Protein AF-A0A841LEX5-F1 (afdb_monomer_lite)

Sequence (102 aa):
MFITIDRLTIVALAATAMLPFAAFSPAQAATAQAATAQSCAVQSEQIRSLAETAEPRAAAKALRNVRLAERLCAEGGRLEAGKKFTLAMSQLDTSVELADRR

Radius of gyration: 20.8 Å; chains: 1; bounding box: 66×23×47 Å

Foldseek 3Di:
DDDDDDCVVVVPVPPPPDDDDDDVDVVVVVVVLVVLLVVLVVLLVVLQVLLVPFDVVLSVQLNVLSVVLNVCSVVVVSVSSVVSSVVSVVSSVVRVVVVVVD

pLDDT: mean 71.42, std 16.58, range [37.03, 92.88]

Secondary structure (DSSP, 8-state):
------GGGGTTTS------S----HHHHHHHHHHHHHHHHHHHHHHHHHHHHS-HHHHHHHHHHHHHHHHHHHTT-HHHHHHHHHHHHHHHHHHHHHHHT-

Structure (mmCIF, N/CA/C/O backbone):
data_AF-A0A841LEX5-F1
#
_entry.id   AF-A0A841LEX5-F1
#
loop_
_atom_site.group_PDB
_atom_site.id
_atom_site.type_symbol
_atom_site.label_atom_id
_atom_site.label_alt_id
_atom_site.label_comp_id
_atom_site.label_asym_id
_atom_site.label_entity_id
_atom_site.label_seq_id
_atom_site.pdbx_PDB_ins_code
_atom_site.Cartn_x
_atom_site.Cartn_y
_atom_site.Cartn_z
_atom_site.occupancy
_atom_site.B_iso_or_equiv
_atom_site.auth_seq_id
_atom_site.auth_comp_id
_atom_site.auth_asym_id
_atom_site.auth_atom_id
_atom_site.pdbx_PDB_model_num
ATOM 1 N N . MET A 1 1 ? 49.766 -2.476 10.538 1.00 37.03 1 MET A N 1
ATOM 2 C CA . MET A 1 1 ? 49.944 -1.728 9.277 1.00 37.03 1 MET A CA 1
ATOM 3 C C . MET A 1 1 ? 48.769 -2.101 8.379 1.00 37.03 1 MET A C 1
ATOM 5 O O . MET A 1 1 ? 48.762 -3.196 7.841 1.00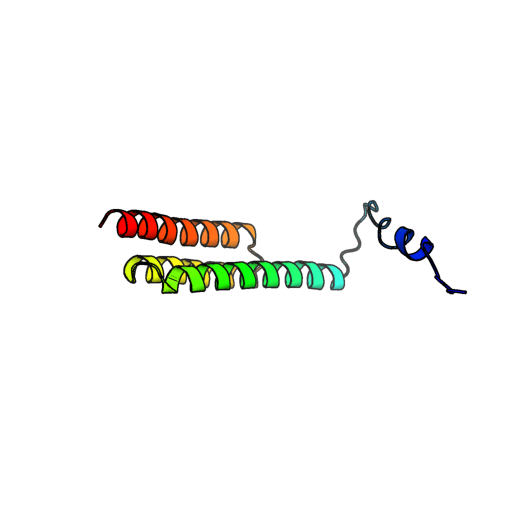 37.03 1 MET A O 1
ATOM 9 N N . PHE A 1 2 ? 47.708 -1.286 8.373 1.00 42.84 2 PHE A N 1
ATOM 10 C CA . PHE A 1 2 ? 46.460 -1.556 7.643 1.00 42.84 2 PHE A CA 1
ATOM 11 C C . PHE A 1 2 ? 46.551 -0.976 6.226 1.00 42.84 2 PHE A C 1
ATOM 13 O O . PHE A 1 2 ? 46.891 0.193 6.060 1.00 42.84 2 PHE A O 1
ATOM 20 N N . ILE A 1 3 ? 46.250 -1.795 5.220 1.00 54.12 3 ILE A N 1
ATOM 21 C CA . ILE A 1 3 ? 46.061 -1.373 3.829 1.00 54.12 3 ILE A CA 1
ATOM 22 C C . ILE A 1 3 ? 44.580 -0.989 3.690 1.00 54.12 3 ILE A C 1
ATOM 24 O O . ILE A 1 3 ? 43.720 -1.864 3.729 1.00 54.12 3 ILE A O 1
ATOM 28 N N . THR A 1 4 ? 44.273 0.304 3.562 1.00 52.28 4 THR A N 1
ATOM 29 C CA . THR A 1 4 ? 42.909 0.822 3.322 1.00 52.28 4 THR A CA 1
ATOM 30 C C . THR A 1 4 ? 42.872 1.540 1.978 1.00 52.28 4 THR A C 1
ATOM 32 O O . THR A 1 4 ? 43.157 2.730 1.881 1.00 52.28 4 THR A O 1
ATOM 35 N N . ILE A 1 5 ? 42.549 0.772 0.942 1.00 57.78 5 ILE A N 1
ATOM 36 C CA . ILE A 1 5 ? 42.105 1.228 -0.380 1.00 57.78 5 ILE A CA 1
ATOM 37 C C . ILE A 1 5 ? 40.586 1.459 -0.256 1.00 57.78 5 ILE A C 1
ATOM 39 O O . ILE A 1 5 ? 39.902 0.606 0.296 1.00 57.78 5 ILE A O 1
ATOM 43 N N . ASP A 1 6 ? 39.944 2.523 -0.727 1.00 49.56 6 ASP A N 1
ATOM 44 C CA . ASP A 1 6 ? 40.383 3.797 -1.285 1.00 49.56 6 ASP A CA 1
ATOM 45 C C . ASP A 1 6 ? 39.126 4.704 -1.358 1.00 49.56 6 ASP A C 1
ATOM 47 O O . ASP A 1 6 ? 38.012 4.236 -1.621 1.00 49.56 6 ASP A O 1
ATOM 51 N N . ARG A 1 7 ? 39.262 6.001 -1.059 1.00 52.97 7 ARG A N 1
ATOM 52 C CA . ARG A 1 7 ? 38.136 6.953 -1.085 1.00 52.97 7 ARG A CA 1
ATOM 53 C C . ARG A 1 7 ? 37.860 7.542 -2.477 1.00 52.97 7 ARG A C 1
ATOM 55 O O . ARG A 1 7 ? 36.861 8.240 -2.611 1.00 52.97 7 ARG A O 1
ATOM 62 N N . LEU A 1 8 ? 38.625 7.231 -3.530 1.00 52.19 8 LEU A N 1
ATOM 63 C CA . LEU A 1 8 ? 38.230 7.568 -4.907 1.00 52.19 8 LEU A CA 1
ATOM 64 C C . LEU A 1 8 ? 37.004 6.766 -5.368 1.00 52.19 8 LEU A C 1
ATOM 66 O O . LEU A 1 8 ? 36.226 7.261 -6.183 1.00 52.19 8 LEU A O 1
ATOM 70 N N . THR A 1 9 ? 36.728 5.603 -4.769 1.00 54.09 9 THR A N 1
ATOM 71 C CA . THR A 1 9 ? 35.451 4.889 -4.967 1.00 54.09 9 THR A CA 1
ATOM 72 C C . THR A 1 9 ? 34.231 5.654 -4.436 1.00 54.09 9 THR A C 1
ATOM 74 O O . THR A 1 9 ? 33.107 5.369 -4.842 1.00 54.09 9 THR A O 1
ATOM 77 N N . ILE A 1 10 ? 34.436 6.667 -3.584 1.00 52.06 10 ILE A N 1
ATOM 78 C CA . ILE A 1 10 ? 33.376 7.557 -3.079 1.00 52.06 10 ILE A CA 1
ATOM 79 C C . ILE A 1 10 ? 32.977 8.619 -4.128 1.00 52.06 10 ILE A C 1
ATOM 81 O O . ILE A 1 10 ? 31.910 9.212 -4.014 1.00 52.06 10 ILE A O 1
ATOM 85 N N . VAL A 1 11 ? 33.758 8.842 -5.191 1.00 50.22 11 VAL A N 1
ATOM 86 C CA . VAL A 1 11 ? 33.524 9.962 -6.130 1.00 50.22 11 VAL A CA 1
ATOM 87 C C . VAL A 1 11 ? 32.845 9.532 -7.439 1.00 50.22 11 VAL A C 1
ATOM 89 O O . VAL A 1 11 ? 32.089 10.308 -8.018 1.00 50.22 11 VAL A O 1
ATOM 92 N N . ALA A 1 12 ? 33.022 8.287 -7.892 1.00 50.25 12 ALA A N 1
ATOM 93 C CA . ALA A 1 12 ? 32.492 7.846 -9.189 1.00 50.25 12 ALA A CA 1
ATOM 94 C C . ALA A 1 12 ? 30.967 7.603 -9.213 1.00 50.25 12 ALA A C 1
ATOM 96 O O . ALA A 1 12 ? 30.341 7.787 -10.254 1.00 50.25 12 ALA A O 1
ATOM 97 N N . LEU A 1 13 ? 30.343 7.226 -8.088 1.00 52.25 13 LEU A N 1
ATOM 98 C CA . LEU A 1 13 ? 28.901 6.922 -8.052 1.00 52.25 13 LEU A CA 1
ATOM 99 C C . LEU A 1 13 ? 27.993 8.148 -7.837 1.00 52.25 13 LEU A C 1
ATOM 101 O O . LEU A 1 13 ? 26.784 8.037 -8.016 1.00 52.25 13 LEU A O 1
ATOM 105 N N . ALA A 1 14 ? 28.540 9.313 -7.476 1.00 51.06 14 ALA A N 1
ATOM 106 C CA . ALA A 1 14 ? 27.747 10.508 -7.160 1.00 51.06 14 ALA A CA 1
ATOM 107 C C . ALA A 1 14 ? 27.558 11.482 -8.348 1.00 51.06 14 ALA A C 1
ATOM 109 O O . ALA A 1 14 ? 26.785 12.430 -8.236 1.00 51.06 14 ALA A O 1
ATOM 110 N N . ALA A 1 15 ? 28.237 11.266 -9.483 1.00 48.03 15 ALA A N 1
ATOM 111 C CA . ALA A 1 15 ? 28.414 12.277 -10.536 1.00 48.03 15 ALA A CA 1
ATOM 112 C C . ALA A 1 15 ? 27.758 11.967 -11.901 1.00 48.03 15 ALA A C 1
ATOM 114 O O . ALA A 1 15 ? 28.135 12.569 -12.900 1.00 48.03 15 ALA A O 1
ATOM 115 N N . THR A 1 16 ? 26.763 11.076 -11.982 1.00 51.44 16 THR A N 1
ATOM 116 C CA . THR A 1 16 ? 25.892 10.969 -13.181 1.00 51.44 16 THR A CA 1
ATOM 117 C C . THR A 1 16 ? 24.576 11.735 -13.030 1.00 51.44 16 THR A C 1
ATOM 119 O O . THR A 1 16 ? 23.651 11.576 -13.826 1.00 51.44 16 THR A O 1
ATOM 122 N N . ALA A 1 17 ? 24.489 12.608 -12.024 1.00 53.00 17 ALA A N 1
ATOM 123 C CA . ALA A 1 17 ? 23.576 13.735 -12.074 1.00 53.00 17 ALA A CA 1
ATOM 124 C C . ALA A 1 17 ? 23.971 14.627 -13.264 1.00 53.00 17 ALA A C 1
ATOM 126 O O . ALA A 1 17 ? 25.131 14.999 -13.392 1.00 53.00 17 ALA A O 1
ATOM 127 N N . MET A 1 18 ? 22.988 15.016 -14.079 1.00 60.28 18 MET A N 1
ATOM 128 C CA . MET A 1 18 ? 23.091 16.022 -15.150 1.00 60.28 18 MET A CA 1
ATOM 129 C C . MET A 1 18 ? 23.645 15.541 -16.502 1.00 60.28 18 MET A C 1
ATOM 131 O O . MET A 1 18 ? 24.659 16.030 -16.987 1.00 60.28 18 MET A O 1
ATOM 135 N N . LEU A 1 19 ? 22.883 14.696 -17.201 1.00 49.75 19 LEU A N 1
ATOM 136 C CA . LEU A 1 19 ? 22.800 14.793 -18.662 1.00 49.75 19 LEU A CA 1
ATOM 137 C C . LEU A 1 19 ? 21.321 14.886 -19.073 1.00 49.75 19 LEU A C 1
ATOM 139 O O . LEU A 1 19 ? 20.574 13.924 -18.879 1.00 49.75 19 LEU A O 1
ATOM 143 N N . PRO A 1 20 ? 20.859 16.040 -19.598 1.00 59.28 20 PRO A N 1
ATOM 144 C CA . PRO A 1 20 ? 19.629 16.092 -20.371 1.00 59.28 20 PRO A CA 1
ATOM 145 C C . PRO A 1 20 ? 19.898 15.409 -21.723 1.00 59.28 20 PRO A C 1
ATOM 147 O O . PRO A 1 20 ? 21.049 15.233 -22.103 1.00 59.28 20 PRO A O 1
ATOM 150 N N . PHE A 1 21 ? 18.846 15.067 -22.461 1.00 47.81 21 PHE A N 1
ATOM 151 C CA . PHE A 1 21 ? 18.861 14.336 -23.742 1.00 47.81 21 PHE A CA 1
ATOM 152 C C . PHE A 1 21 ? 18.774 12.807 -23.634 1.00 47.81 21 PHE A C 1
ATOM 154 O O . PHE A 1 21 ? 19.725 12.054 -23.798 1.00 47.81 21 PHE A O 1
ATOM 161 N N . ALA A 1 22 ? 17.529 12.369 -23.436 1.00 49.28 22 ALA A N 1
ATOM 162 C CA . ALA A 1 22 ? 16.812 11.567 -24.426 1.00 49.28 22 ALA A CA 1
ATOM 163 C C . ALA A 1 22 ? 17.623 10.468 -25.139 1.00 49.28 22 ALA A C 1
ATOM 165 O O . ALA A 1 22 ? 17.875 10.532 -26.337 1.00 49.28 22 ALA A O 1
ATOM 166 N N . ALA A 1 23 ? 17.894 9.384 -24.422 1.00 44.88 23 ALA A N 1
ATOM 167 C CA . ALA A 1 23 ? 17.892 8.061 -25.024 1.00 44.88 23 ALA A CA 1
ATOM 168 C C . ALA A 1 23 ? 16.919 7.208 -24.209 1.00 44.88 23 ALA A C 1
ATOM 170 O O . ALA A 1 23 ? 17.248 6.722 -23.126 1.00 44.88 23 ALA A O 1
ATOM 171 N N . PHE A 1 24 ? 15.685 7.081 -24.706 1.00 45.81 24 PHE A N 1
ATOM 172 C CA . PHE A 1 24 ? 14.698 6.116 -24.219 1.00 45.81 24 PHE A CA 1
ATOM 173 C C . PHE A 1 24 ? 15.214 4.701 -24.537 1.00 45.81 24 PHE A C 1
ATOM 175 O O . PHE A 1 24 ? 14.755 4.030 -25.455 1.00 45.81 24 PHE A O 1
ATOM 182 N N . SER A 1 25 ? 16.229 4.251 -23.802 1.00 46.62 25 SER A N 1
ATOM 183 C CA . SER A 1 25 ? 16.622 2.848 -23.799 1.00 46.62 25 SER A CA 1
ATOM 184 C C . SER A 1 25 ? 15.547 2.077 -23.027 1.00 46.62 25 SER A C 1
ATOM 186 O O . SER A 1 25 ? 15.260 2.445 -21.882 1.00 46.62 25 SER A O 1
ATOM 188 N N . PRO A 1 26 ? 14.975 0.992 -23.581 1.00 52.34 26 PRO A N 1
ATOM 189 C CA . PRO A 1 26 ? 13.939 0.199 -22.908 1.00 52.34 26 PRO A CA 1
ATOM 190 C C . PRO A 1 26 ? 14.398 -0.359 -21.549 1.00 52.34 26 PRO A C 1
ATOM 192 O O . PRO A 1 26 ? 13.570 -0.658 -20.694 1.00 52.34 26 PRO A O 1
ATOM 195 N N . ALA A 1 27 ? 15.711 -0.419 -21.302 1.00 51.81 27 ALA A N 1
ATOM 196 C CA . ALA A 1 27 ? 16.297 -0.783 -20.015 1.00 51.81 27 ALA A CA 1
ATOM 197 C C . ALA A 1 27 ? 15.992 0.215 -18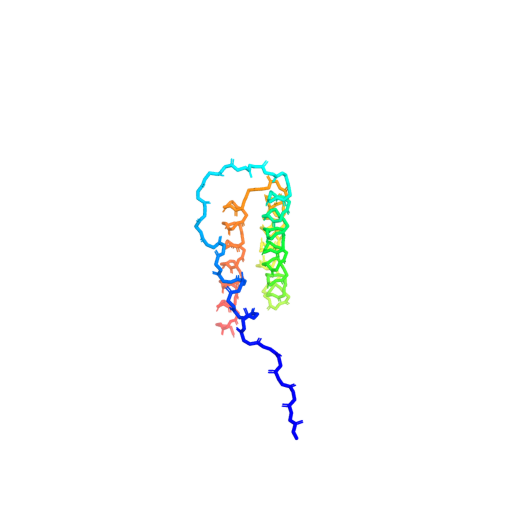.875 1.00 51.81 27 ALA A C 1
ATOM 199 O O . ALA A 1 27 ? 15.838 -0.207 -17.735 1.00 51.81 27 ALA A O 1
ATOM 200 N N . GLN A 1 28 ? 15.868 1.518 -19.160 1.00 48.88 28 GLN A N 1
ATOM 201 C CA . GLN A 1 28 ? 15.551 2.537 -18.142 1.00 48.88 28 GLN A CA 1
ATOM 202 C C . GLN A 1 28 ? 14.047 2.636 -17.868 1.00 48.88 28 GLN A C 1
ATOM 204 O O . GLN A 1 28 ? 13.636 2.911 -16.744 1.00 48.88 28 GLN A O 1
ATOM 209 N N . ALA A 1 29 ? 13.216 2.357 -18.877 1.00 50.06 29 ALA A N 1
ATOM 210 C CA . ALA A 1 29 ? 11.797 2.111 -18.649 1.00 50.06 29 ALA A CA 1
ATOM 211 C C . ALA A 1 29 ? 11.635 0.867 -17.764 1.00 50.06 29 ALA A C 1
ATOM 213 O O . ALA A 1 29 ? 10.998 0.936 -16.728 1.00 50.06 29 ALA A O 1
ATOM 214 N N . ALA A 1 30 ? 12.320 -0.240 -18.060 1.00 53.03 30 ALA A N 1
ATOM 215 C CA . ALA A 1 30 ? 12.255 -1.432 -17.214 1.00 53.03 30 ALA A CA 1
ATOM 216 C C . ALA A 1 30 ? 12.643 -1.161 -15.746 1.00 53.03 30 ALA A C 1
ATOM 218 O O . ALA A 1 30 ? 11.971 -1.664 -14.849 1.00 53.03 30 ALA A O 1
ATOM 219 N N . THR A 1 31 ? 13.660 -0.332 -15.474 1.00 54.91 31 THR A N 1
ATOM 220 C CA . THR A 1 31 ? 14.032 0.028 -14.093 1.00 54.91 31 THR A CA 1
ATOM 221 C C . THR A 1 31 ? 13.061 1.011 -13.440 1.00 54.91 31 THR A C 1
ATOM 223 O O . THR A 1 31 ? 12.757 0.847 -12.260 1.00 54.91 31 THR A O 1
ATOM 226 N N . ALA A 1 32 ? 12.521 1.988 -14.174 1.00 57.78 32 ALA A N 1
ATOM 227 C CA . ALA A 1 32 ? 11.488 2.889 -13.663 1.00 57.78 32 ALA A CA 1
ATOM 228 C C . ALA A 1 32 ? 10.179 2.137 -13.374 1.00 57.78 32 ALA A C 1
ATOM 230 O O . ALA A 1 32 ? 9.624 2.275 -12.286 1.00 57.78 32 ALA A O 1
ATOM 231 N N . GLN A 1 33 ? 9.733 1.281 -14.297 1.00 56.69 33 GLN A N 1
ATOM 232 C CA . GLN A 1 33 ? 8.588 0.393 -14.116 1.00 56.69 33 GLN A CA 1
ATOM 233 C C . GLN A 1 33 ? 8.809 -0.574 -12.942 1.00 56.69 33 GLN A C 1
ATOM 235 O O . GLN A 1 33 ? 7.918 -0.706 -12.103 1.00 56.69 33 GLN A O 1
ATOM 240 N N . ALA A 1 34 ? 9.987 -1.195 -12.819 1.00 58.00 34 ALA A N 1
ATOM 241 C CA . ALA A 1 34 ? 10.302 -2.078 -11.695 1.00 58.00 34 ALA A CA 1
ATOM 242 C C . ALA A 1 34 ? 10.307 -1.322 -10.358 1.00 58.00 34 ALA A C 1
ATOM 244 O O . ALA A 1 34 ? 9.676 -1.771 -9.406 1.00 58.00 34 ALA A O 1
ATOM 245 N N . ALA A 1 35 ? 10.913 -0.132 -10.294 1.00 56.59 35 ALA A N 1
ATOM 246 C CA . ALA A 1 35 ? 10.887 0.713 -9.101 1.00 56.59 35 ALA A CA 1
ATOM 247 C C . ALA A 1 35 ? 9.458 1.154 -8.730 1.00 56.59 35 ALA A C 1
ATOM 249 O O . ALA A 1 35 ? 9.117 1.224 -7.547 1.00 56.59 35 ALA A O 1
ATOM 250 N N . THR A 1 36 ? 8.595 1.409 -9.720 1.00 60.09 36 THR A N 1
ATOM 251 C CA . THR A 1 36 ? 7.179 1.728 -9.473 1.00 60.09 36 THR A CA 1
ATOM 252 C C . THR A 1 36 ? 6.353 0.519 -9.054 1.00 60.09 36 THR A C 1
ATOM 254 O O . THR A 1 36 ? 5.501 0.641 -8.180 1.00 60.09 36 THR A O 1
ATOM 257 N N . ALA A 1 37 ? 6.618 -0.660 -9.615 1.00 63.16 37 ALA A N 1
ATOM 258 C CA . ALA A 1 37 ? 5.964 -1.891 -9.192 1.00 63.16 37 ALA A CA 1
ATOM 259 C C . ALA A 1 37 ? 6.343 -2.224 -7.743 1.00 63.16 37 ALA A C 1
ATOM 261 O O . ALA A 1 37 ? 5.475 -2.563 -6.942 1.00 63.16 37 ALA A O 1
ATOM 262 N N . GLN A 1 38 ? 7.613 -2.024 -7.380 1.00 69.50 38 GLN A N 1
ATOM 263 C CA . GLN A 1 38 ? 8.094 -2.212 -6.015 1.00 69.50 38 GLN A CA 1
ATOM 264 C C . GLN A 1 38 ? 7.462 -1.211 -5.041 1.00 69.50 38 GLN A C 1
ATOM 266 O O . GLN A 1 38 ? 7.033 -1.605 -3.960 1.00 69.50 38 GLN A O 1
ATOM 271 N N . SER A 1 39 ? 7.322 0.065 -5.417 1.00 73.25 39 SER A N 1
ATOM 272 C CA . SER A 1 39 ? 6.681 1.061 -4.547 1.00 73.25 39 SER A CA 1
ATOM 273 C C . SER A 1 39 ? 5.177 0.831 -4.368 1.00 73.25 39 SER A C 1
ATOM 275 O O . SER A 1 39 ? 4.635 1.119 -3.298 1.00 73.25 39 SER A O 1
ATOM 277 N N . CYS A 1 40 ? 4.500 0.277 -5.375 1.00 82.31 40 CYS A N 1
ATOM 278 C CA . CYS A 1 40 ? 3.113 -0.158 -5.246 1.00 82.31 40 CYS A CA 1
ATOM 279 C C . CYS A 1 40 ? 2.977 -1.421 -4.392 1.00 82.31 40 CYS A C 1
ATOM 281 O O . CYS A 1 40 ? 2.059 -1.496 -3.577 1.00 82.31 40 CYS A O 1
ATOM 283 N N . ALA A 1 41 ? 3.898 -2.379 -4.530 1.00 83.00 41 ALA A N 1
ATOM 284 C CA . ALA A 1 41 ? 3.927 -3.584 -3.706 1.00 83.00 41 ALA A CA 1
ATOM 285 C C . ALA A 1 41 ? 4.115 -3.237 -2.220 1.00 83.00 41 ALA A C 1
ATOM 287 O O . ALA A 1 41 ? 3.305 -3.650 -1.393 1.00 83.00 41 ALA A O 1
ATOM 288 N N . VAL A 1 42 ? 5.088 -2.379 -1.894 1.00 85.38 42 VAL A N 1
ATOM 289 C CA . VAL A 1 42 ? 5.338 -1.928 -0.513 1.00 85.38 42 VAL A CA 1
ATOM 290 C C . VAL A 1 42 ? 4.111 -1.225 0.083 1.00 85.38 42 VAL A C 1
ATOM 292 O O . VAL A 1 42 ? 3.698 -1.548 1.195 1.00 85.38 42 VAL A O 1
ATOM 295 N N . GLN A 1 43 ? 3.471 -0.314 -0.662 1.00 84.69 43 GLN A N 1
ATOM 296 C CA . GLN A 1 43 ? 2.242 0.346 -0.195 1.00 84.69 43 GLN A CA 1
ATOM 297 C C . GLN A 1 43 ? 1.081 -0.637 -0.009 1.00 84.69 43 GLN A C 1
ATOM 299 O O . GLN A 1 43 ? 0.309 -0.511 0.941 1.00 84.69 43 GLN A O 1
ATOM 304 N N . SER A 1 44 ? 0.947 -1.624 -0.896 1.00 85.81 44 SER A N 1
ATOM 305 C CA . SER A 1 44 ? -0.105 -2.633 -0.782 1.00 85.81 44 SER A CA 1
ATOM 306 C C . SER A 1 44 ? 0.052 -3.493 0.472 1.00 85.81 44 SER A C 1
ATOM 308 O O . SER A 1 44 ? -0.937 -3.724 1.168 1.00 85.81 44 SER A O 1
ATOM 310 N N . GLU A 1 45 ? 1.276 -3.914 0.804 1.00 87.50 45 GLU A N 1
ATOM 311 C CA . GLU A 1 45 ? 1.553 -4.686 2.017 1.00 87.50 45 GLU A CA 1
ATOM 312 C C . GLU A 1 45 ? 1.318 -3.863 3.279 1.00 87.50 45 GLU A C 1
ATOM 314 O O . GLU A 1 45 ? 0.681 -4.351 4.210 1.00 87.50 45 GLU A O 1
ATOM 319 N N . GLN A 1 46 ? 1.738 -2.596 3.286 1.00 86.12 46 GLN A N 1
ATOM 320 C CA . GLN A 1 46 ? 1.503 -1.702 4.417 1.00 86.12 46 GLN A CA 1
ATOM 321 C C . GLN A 1 46 ? 0.005 -1.520 4.707 1.00 86.12 46 GLN A C 1
ATOM 323 O O . GLN A 1 46 ? -0.419 -1.522 5.859 1.00 86.12 46 GLN A O 1
ATOM 328 N N . ILE A 1 47 ? -0.825 -1.381 3.671 1.00 86.38 47 ILE A N 1
ATOM 329 C CA . ILE A 1 47 ? -2.274 -1.237 3.859 1.00 86.38 47 ILE A CA 1
ATOM 330 C C . ILE A 1 47 ? -2.913 -2.570 4.260 1.00 86.38 47 ILE A C 1
ATOM 332 O O . ILE A 1 47 ? -3.866 -2.574 5.035 1.00 86.38 47 ILE A O 1
ATOM 336 N N . ARG A 1 48 ? -2.401 -3.705 3.768 1.00 86.94 48 ARG A N 1
ATOM 337 C CA . ARG A 1 48 ? -2.872 -5.036 4.181 1.00 86.94 48 ARG A CA 1
ATOM 338 C C . ARG A 1 48 ? -2.599 -5.291 5.660 1.00 86.94 48 ARG A C 1
ATOM 340 O O . ARG A 1 48 ? -3.523 -5.718 6.339 1.00 86.94 48 ARG A O 1
ATOM 347 N N . SER A 1 49 ? -1.411 -4.959 6.164 1.00 87.38 49 SER A N 1
ATOM 348 C CA . SER A 1 49 ? -1.096 -5.116 7.590 1.00 87.38 49 SER A CA 1
ATOM 349 C C . SER A 1 49 ? -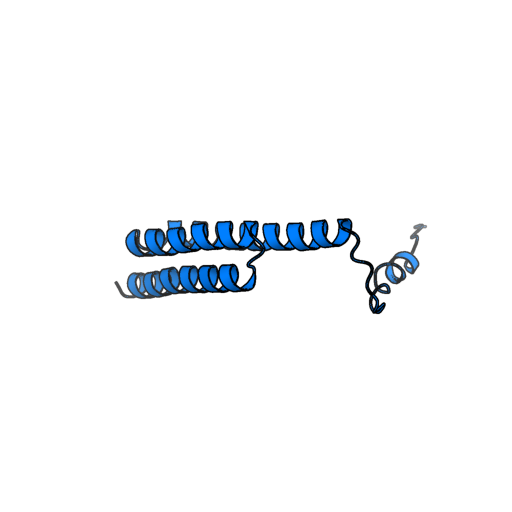1.951 -4.204 8.474 1.00 87.38 49 SER A C 1
ATOM 351 O O . SER A 1 49 ? -2.487 -4.646 9.484 1.00 87.38 49 SER A O 1
ATOM 353 N N . LEU A 1 50 ? -2.184 -2.954 8.060 1.00 84.12 50 LEU A N 1
ATOM 354 C CA . LEU A 1 50 ? -3.115 -2.052 8.752 1.00 84.12 50 LEU A CA 1
ATOM 355 C C . LEU A 1 50 ? -4.567 -2.560 8.707 1.00 84.12 50 LEU A C 1
ATOM 357 O O . LEU A 1 50 ? -5.343 -2.325 9.629 1.00 84.12 50 LEU A O 1
ATOM 361 N N . ALA A 1 51 ? -4.958 -3.255 7.639 1.00 86.81 51 ALA A N 1
ATOM 362 C CA . ALA A 1 51 ? -6.296 -3.816 7.506 1.00 86.81 51 ALA A CA 1
ATOM 363 C C . ALA A 1 51 ? -6.536 -5.031 8.421 1.00 86.81 51 ALA A C 1
ATOM 365 O O . ALA A 1 51 ? -7.692 -5.313 8.726 1.00 86.81 51 ALA A O 1
ATOM 366 N N . GLU A 1 52 ? -5.487 -5.730 8.869 1.00 85.25 52 GLU A N 1
ATOM 367 C CA . GLU A 1 52 ? -5.600 -6.855 9.813 1.00 85.25 52 GLU A CA 1
ATOM 368 C C . GLU A 1 52 ? -6.063 -6.406 11.203 1.00 85.25 52 GLU A C 1
ATOM 370 O O . GLU A 1 52 ? -6.744 -7.159 11.898 1.00 85.25 52 GLU A O 1
ATOM 375 N N . THR A 1 53 ? -5.723 -5.178 11.598 1.00 82.00 53 THR A N 1
ATOM 376 C CA . THR A 1 53 ? -6.069 -4.608 12.909 1.00 82.00 53 THR A CA 1
ATOM 377 C C . THR A 1 53 ? -7.264 -3.651 12.861 1.00 82.00 53 THR A C 1
ATOM 379 O O . THR A 1 53 ? -7.773 -3.252 13.907 1.00 82.00 53 THR A O 1
ATOM 382 N N . ALA A 1 54 ? -7.738 -3.287 11.666 1.00 82.44 54 ALA A N 1
ATOM 383 C CA . ALA A 1 54 ? -8.867 -2.380 11.473 1.00 82.44 54 ALA A CA 1
ATOM 384 C C . ALA A 1 54 ? -10.235 -3.084 11.571 1.00 82.44 54 ALA A C 1
ATOM 386 O O . ALA A 1 54 ? -10.347 -4.309 11.505 1.00 82.44 54 ALA A O 1
ATOM 387 N N . GLU A 1 55 ? -11.321 -2.301 11.655 1.00 85.44 55 GLU A N 1
ATOM 388 C CA . GLU A 1 55 ? -12.676 -2.861 11.621 1.00 85.44 55 GLU A CA 1
ATOM 389 C C . GLU A 1 55 ? -12.897 -3.608 10.288 1.00 85.44 55 GLU A C 1
ATOM 391 O O . GLU A 1 55 ? -12.600 -3.057 9.220 1.00 85.44 55 GLU A O 1
ATOM 396 N N . PRO A 1 56 ? -13.486 -4.821 10.288 1.00 82.50 56 PRO A N 1
ATOM 397 C CA . PRO A 1 56 ? -13.632 -5.647 9.085 1.00 82.50 56 PRO A CA 1
ATOM 398 C C . PRO A 1 56 ? -14.317 -4.931 7.912 1.00 82.50 56 PRO A C 1
ATOM 400 O O . PRO A 1 56 ? -13.997 -5.175 6.745 1.00 82.50 56 PRO A O 1
ATOM 403 N N . ARG A 1 57 ? -15.244 -4.003 8.189 1.00 84.69 57 ARG A N 1
ATOM 404 C CA . ARG A 1 57 ? -15.926 -3.219 7.151 1.00 84.69 57 ARG A CA 1
ATOM 405 C C . ARG A 1 57 ? -15.010 -2.177 6.506 1.00 84.69 57 ARG A C 1
ATOM 407 O O . ARG A 1 57 ? -15.107 -1.953 5.297 1.00 84.69 57 ARG A O 1
ATOM 414 N N . ALA A 1 58 ? -14.146 -1.542 7.291 1.00 85.75 58 ALA A N 1
ATOM 415 C CA . ALA A 1 58 ? -13.155 -0.589 6.806 1.00 85.75 58 ALA A CA 1
ATOM 416 C C . ALA A 1 58 ? -12.017 -1.303 6.069 1.00 85.75 58 ALA A C 1
ATOM 418 O O . ALA A 1 58 ? -11.693 -0.922 4.943 1.00 85.75 58 ALA A O 1
ATOM 419 N N . ALA A 1 59 ? -11.527 -2.410 6.631 1.00 87.81 59 ALA A N 1
ATOM 420 C CA . ALA A 1 59 ? -10.561 -3.305 6.005 1.00 87.81 59 ALA A CA 1
ATOM 421 C C . ALA A 1 59 ? -11.027 -3.761 4.612 1.00 87.81 59 ALA A C 1
ATOM 423 O O . ALA A 1 59 ? -10.309 -3.607 3.624 1.00 87.81 59 ALA A O 1
ATOM 424 N N . ALA A 1 60 ? -12.274 -4.227 4.480 1.00 89.62 60 ALA A N 1
ATOM 425 C CA . ALA A 1 60 ? -12.817 -4.659 3.191 1.00 89.62 60 ALA A CA 1
ATOM 426 C C . ALA A 1 60 ? -12.870 -3.532 2.139 1.00 89.62 60 ALA A C 1
ATOM 428 O O . ALA A 1 60 ? -12.649 -3.783 0.949 1.00 89.62 60 ALA A O 1
ATOM 429 N N . LYS A 1 61 ? -13.162 -2.291 2.552 1.00 89.25 61 LYS A N 1
ATOM 430 C CA . LYS A 1 61 ? -13.163 -1.125 1.652 1.00 89.25 61 LYS A CA 1
ATOM 431 C C . LYS A 1 61 ? -11.742 -0.737 1.236 1.00 89.25 61 LYS A C 1
ATOM 433 O O . LYS A 1 61 ? -11.496 -0.560 0.040 1.00 89.25 61 LYS A O 1
ATOM 438 N N . ALA A 1 62 ? -10.813 -0.690 2.187 1.00 89.19 62 ALA A N 1
ATOM 439 C CA . ALA A 1 62 ? -9.415 -0.379 1.929 1.00 89.19 62 ALA A CA 1
ATOM 440 C C . ALA A 1 62 ? -8.777 -1.412 0.987 1.00 89.19 62 ALA A C 1
ATOM 442 O O . ALA A 1 62 ? -8.209 -1.043 -0.041 1.00 89.19 62 ALA A O 1
ATOM 443 N N . LEU A 1 63 ? -8.985 -2.708 1.242 1.00 91.06 63 LEU A N 1
ATOM 444 C CA . LEU A 1 63 ? -8.469 -3.795 0.403 1.00 91.06 63 LEU A CA 1
ATOM 445 C C . LEU A 1 63 ? -9.034 -3.776 -1.026 1.00 91.06 63 LEU A C 1
ATOM 447 O O . LEU A 1 63 ? -8.330 -4.130 -1.973 1.00 91.06 63 LEU A O 1
ATOM 451 N N . ARG A 1 64 ? -10.284 -3.332 -1.229 1.00 92.88 64 ARG A N 1
ATOM 452 C CA . ARG A 1 64 ? -10.824 -3.121 -2.585 1.00 92.88 64 ARG A CA 1
ATOM 453 C C . ARG A 1 64 ? -10.068 -2.025 -3.332 1.00 92.88 64 ARG A C 1
ATOM 455 O O . ARG A 1 64 ? -9.763 -2.204 -4.509 1.00 92.88 64 ARG A O 1
ATOM 462 N N . ASN A 1 65 ? -9.758 -0.918 -2.661 1.00 91.31 65 ASN A N 1
ATOM 463 C CA . ASN A 1 65 ? -8.989 0.173 -3.256 1.00 91.31 65 ASN A CA 1
ATOM 464 C C . ASN A 1 65 ? -7.533 -0.227 -3.523 1.00 91.31 65 ASN A C 1
ATOM 466 O O . ASN A 1 65 ? -7.021 0.111 -4.586 1.00 91.31 65 ASN A O 1
ATOM 470 N N . VAL A 1 66 ? -6.916 -1.021 -2.642 1.00 91.12 66 VAL A N 1
ATOM 471 C CA . VAL A 1 66 ? -5.581 -1.609 -2.858 1.00 91.12 66 VAL A CA 1
ATOM 472 C C . VAL A 1 66 ? -5.544 -2.454 -4.129 1.00 91.12 66 VAL A C 1
ATOM 474 O O . VAL A 1 66 ? -4.690 -2.232 -4.977 1.00 91.12 66 VAL A O 1
ATOM 477 N N . ARG A 1 67 ? -6.513 -3.356 -4.332 1.00 91.88 67 ARG A N 1
ATOM 478 C CA . ARG A 1 67 ? -6.571 -4.183 -5.553 1.00 91.88 67 ARG A CA 1
ATOM 479 C C . ARG A 1 67 ? -6.726 -3.354 -6.829 1.00 91.88 67 ARG A C 1
ATOM 481 O O . ARG A 1 67 ? -6.197 -3.728 -7.870 1.00 91.88 67 ARG A O 1
ATOM 488 N N . LEU A 1 68 ? -7.475 -2.250 -6.775 1.00 91.12 68 LEU A N 1
ATOM 489 C CA . LEU A 1 68 ? -7.569 -1.324 -7.909 1.00 91.12 68 LEU A CA 1
ATOM 490 C C . LEU A 1 68 ? -6.249 -0.585 -8.131 1.00 91.12 68 LEU A C 1
ATOM 492 O O . LEU A 1 68 ? -5.823 -0.449 -9.272 1.00 91.12 68 LEU A O 1
ATOM 496 N N . ALA A 1 69 ? -5.594 -0.147 -7.059 1.00 86.94 69 ALA A N 1
ATOM 497 C CA . ALA A 1 69 ? -4.297 0.509 -7.130 1.00 86.94 69 ALA A CA 1
ATOM 498 C C . ALA A 1 69 ? -3.225 -0.413 -7.730 1.00 86.94 69 ALA A C 1
ATOM 500 O O . ALA A 1 69 ? -2.479 0.018 -8.599 1.00 86.94 69 ALA A O 1
ATOM 501 N N . GLU A 1 70 ? -3.197 -1.692 -7.346 1.00 87.44 70 GLU A N 1
ATOM 502 C CA . GLU A 1 70 ? -2.287 -2.704 -7.902 1.00 87.44 70 GLU A CA 1
ATOM 503 C C . GLU A 1 70 ? -2.472 -2.879 -9.415 1.00 87.44 70 GLU A C 1
ATOM 505 O O . GLU A 1 70 ? -1.488 -2.928 -10.152 1.00 87.44 70 GLU A O 1
ATOM 510 N N . ARG A 1 71 ? -3.723 -2.907 -9.897 1.00 88.19 71 ARG A N 1
ATOM 511 C CA . ARG A 1 71 ? -4.019 -2.959 -11.340 1.00 88.19 71 ARG A CA 1
ATOM 512 C C . ARG A 1 71 ? -3.547 -1.701 -12.059 1.00 88.19 71 ARG A C 1
ATOM 514 O O . ARG A 1 71 ? -2.855 -1.804 -13.063 1.00 88.19 71 ARG A O 1
ATOM 521 N N . LEU A 1 72 ? -3.838 -0.530 -11.495 1.00 86.88 72 LEU A N 1
ATOM 522 C CA . LEU A 1 72 ? -3.379 0.748 -12.041 1.00 86.88 72 LEU A CA 1
ATOM 523 C C . LEU A 1 72 ? -1.847 0.825 -12.073 1.00 86.88 72 LEU A C 1
ATOM 525 O O . LEU A 1 72 ? -1.281 1.347 -13.026 1.00 86.88 72 LEU A O 1
ATOM 529 N N . CYS A 1 73 ? -1.155 0.264 -11.079 1.00 85.06 73 CYS A N 1
ATOM 530 C CA . CYS A 1 73 ? 0.303 0.167 -11.099 1.00 85.06 73 CYS A CA 1
ATOM 531 C C . CYS A 1 73 ? 0.814 -0.764 -12.200 1.00 85.06 73 CYS A C 1
ATOM 533 O O . CYS A 1 73 ? 1.789 -0.418 -12.863 1.00 85.06 73 CYS A O 1
ATOM 535 N N . ALA A 1 74 ? 0.153 -1.904 -12.426 1.00 83.62 74 ALA A N 1
ATOM 536 C CA . ALA A 1 74 ? 0.492 -2.814 -13.521 1.00 83.62 74 ALA A CA 1
ATOM 537 C C . ALA A 1 74 ? 0.282 -2.168 -14.905 1.00 83.62 74 ALA A C 1
ATOM 539 O O . ALA A 1 74 ? 1.030 -2.447 -15.838 1.00 83.62 74 ALA A O 1
ATOM 540 N N . GLU A 1 75 ? -0.690 -1.262 -15.018 1.00 84.81 75 GLU A N 1
ATOM 541 C CA . GLU A 1 75 ? -0.989 -0.481 -16.226 1.00 84.81 75 GLU A CA 1
ATOM 542 C C . GLU A 1 75 ? -0.107 0.781 -16.375 1.00 84.81 75 GLU A C 1
ATOM 544 O O . GLU A 1 75 ? -0.189 1.482 -17.382 1.00 84.81 75 GLU A O 1
ATOM 549 N N . GLY A 1 76 ? 0.756 1.093 -15.396 1.00 78.88 76 GLY A N 1
ATOM 550 C CA . GLY A 1 76 ? 1.617 2.286 -15.395 1.00 78.88 76 GLY A CA 1
ATOM 551 C C . GLY A 1 76 ? 0.943 3.578 -14.897 1.00 78.88 76 GLY A C 1
ATOM 552 O O . GLY A 1 76 ? 1.572 4.638 -14.861 1.00 78.88 76 GLY A O 1
ATOM 553 N N . GLY A 1 77 ? -0.311 3.506 -14.445 1.00 81.56 77 GLY A N 1
ATOM 554 C CA . GLY A 1 77 ? -1.119 4.598 -13.892 1.00 81.56 77 GLY A CA 1
ATOM 555 C C . GLY A 1 77 ? -0.727 5.018 -12.468 1.00 81.56 77 GLY A C 1
ATOM 556 O O . GLY A 1 77 ? -1.560 5.027 -11.560 1.00 81.56 77 GLY A O 1
ATOM 557 N N . ARG A 1 78 ? 0.539 5.405 -12.248 1.00 76.56 78 ARG A N 1
ATOM 558 C CA . ARG A 1 78 ? 1.104 5.695 -10.909 1.00 76.56 78 ARG A CA 1
ATOM 559 C 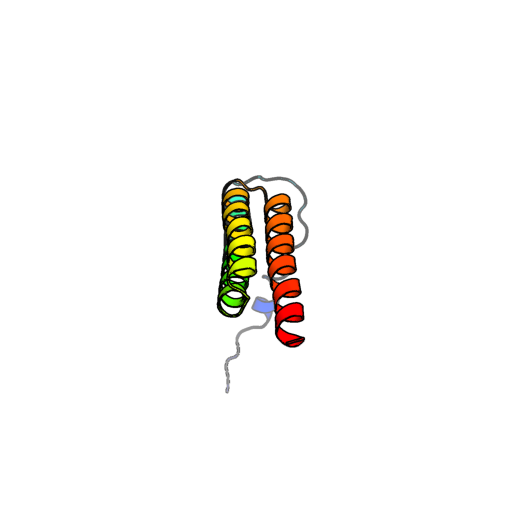C . ARG A 1 78 ? 0.314 6.734 -10.108 1.00 76.56 78 ARG A C 1
ATOM 561 O O . ARG A 1 78 ? 0.117 6.572 -8.907 1.00 76.56 78 ARG A O 1
ATOM 568 N N . LEU A 1 79 ? -0.114 7.820 -10.753 1.00 80.00 79 LEU A N 1
ATOM 569 C CA . LEU A 1 79 ? -0.856 8.899 -10.088 1.00 80.00 79 LEU A CA 1
ATOM 570 C C . LEU A 1 79 ? -2.223 8.426 -9.593 1.00 80.00 79 LEU A C 1
ATOM 572 O O . LEU A 1 79 ? -2.648 8.776 -8.494 1.00 80.00 79 LEU A O 1
ATOM 576 N N . GLU A 1 80 ? -2.910 7.630 -10.401 1.00 84.69 80 GLU A N 1
ATOM 577 C CA . GLU A 1 80 ? -4.234 7.115 -10.073 1.00 84.69 80 GLU A CA 1
ATOM 578 C C . GLU A 1 80 ? -4.142 6.022 -9.011 1.00 84.69 80 GLU A C 1
ATOM 580 O O . GLU A 1 80 ? -4.924 6.031 -8.060 1.00 84.69 80 GLU A O 1
ATOM 585 N N . ALA A 1 81 ? -3.131 5.155 -9.105 1.00 85.62 81 ALA A N 1
ATOM 586 C CA . ALA A 1 81 ? -2.824 4.182 -8.070 1.00 85.62 81 ALA A CA 1
ATOM 587 C C . ALA A 1 81 ? -2.520 4.855 -6.724 1.00 85.62 81 ALA A C 1
ATOM 589 O O . ALA A 1 81 ? -3.104 4.481 -5.710 1.00 85.62 81 ALA A O 1
ATOM 590 N N . GLY A 1 82 ? -1.693 5.908 -6.719 1.00 82.25 82 GLY A N 1
ATOM 591 C CA . GLY A 1 82 ? -1.405 6.702 -5.522 1.00 82.25 82 GLY A CA 1
ATOM 592 C C . GLY A 1 82 ? -2.675 7.258 -4.875 1.00 82.25 82 GLY A C 1
ATOM 593 O O . GLY A 1 82 ? -2.889 7.071 -3.681 1.00 82.25 82 GLY A O 1
ATOM 594 N N . LYS A 1 83 ? -3.588 7.838 -5.670 1.00 88.38 83 LYS A N 1
ATOM 595 C CA . LYS A 1 83 ? -4.894 8.312 -5.173 1.00 88.38 83 LYS A CA 1
ATOM 596 C C . LYS A 1 83 ? -5.710 7.187 -4.528 1.00 88.38 83 LYS A C 1
ATOM 598 O O . LYS A 1 83 ? -6.368 7.411 -3.512 1.00 88.38 83 LYS A O 1
ATOM 603 N N . LYS A 1 84 ? -5.684 5.980 -5.104 1.00 89.88 84 LYS A N 1
ATOM 604 C CA . LYS A 1 84 ? -6.377 4.811 -4.544 1.00 89.88 84 LYS A CA 1
ATOM 605 C C . LYS A 1 84 ? -5.736 4.327 -3.243 1.00 89.88 84 LYS A C 1
ATOM 607 O O . LYS A 1 84 ? -6.481 4.007 -2.320 1.00 89.88 84 LYS A O 1
ATOM 612 N N . PHE A 1 85 ? -4.408 4.338 -3.133 1.00 88.50 85 PHE A N 1
ATOM 613 C CA . PHE A 1 85 ? -3.710 4.023 -1.884 1.00 88.50 85 PHE A CA 1
ATOM 614 C C . PHE A 1 85 ? -4.010 5.047 -0.782 1.00 88.50 85 PHE A C 1
ATOM 616 O O . PHE A 1 85 ? -4.371 4.652 0.323 1.00 88.50 85 PHE A O 1
ATOM 623 N N . THR A 1 86 ? -3.986 6.350 -1.085 1.00 88.25 86 THR A N 1
ATOM 624 C CA . THR A 1 86 ? -4.367 7.396 -0.119 1.00 88.25 86 THR A CA 1
ATOM 625 C C . THR A 1 86 ? -5.804 7.216 0.372 1.00 88.25 86 THR A C 1
ATOM 627 O O . THR A 1 86 ? -6.076 7.320 1.567 1.00 88.25 86 THR A O 1
ATOM 630 N N . LEU A 1 87 ? -6.730 6.890 -0.533 1.00 89.81 87 LEU A N 1
ATOM 631 C CA . LEU A 1 87 ? -8.126 6.652 -0.173 1.00 89.81 87 LEU A CA 1
ATOM 632 C C . LEU A 1 87 ? -8.293 5.382 0.676 1.00 89.81 87 LEU A C 1
ATOM 634 O O . LEU A 1 87 ? -9.094 5.378 1.607 1.00 89.81 87 LEU A O 1
ATOM 638 N N . ALA A 1 88 ? -7.522 4.328 0.395 1.00 89.06 88 ALA A N 1
ATOM 639 C CA . ALA A 1 88 ? -7.495 3.124 1.220 1.00 89.06 88 ALA A CA 1
ATOM 640 C C . ALA A 1 88 ? -6.979 3.418 2.638 1.00 8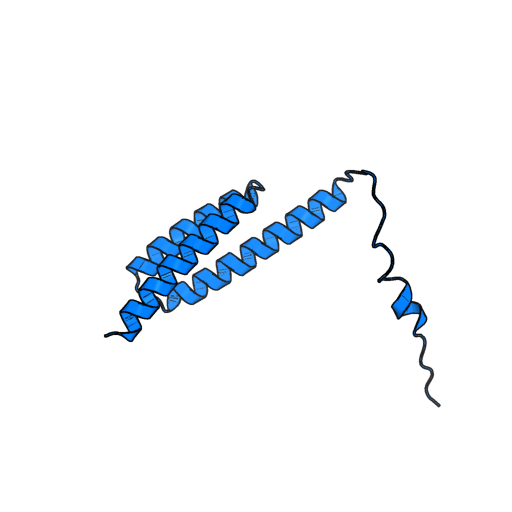9.06 88 ALA A C 1
ATOM 642 O O . ALA A 1 88 ? -7.602 2.989 3.604 1.00 89.06 88 ALA A O 1
ATOM 643 N N . MET A 1 89 ? -5.904 4.202 2.768 1.00 86.06 89 MET A N 1
ATOM 644 C CA . MET A 1 89 ? -5.383 4.623 4.072 1.00 86.06 89 MET A CA 1
ATOM 645 C C . MET A 1 89 ? -6.388 5.464 4.858 1.00 86.06 89 MET A C 1
ATOM 647 O O . MET A 1 89 ? -6.631 5.167 6.020 1.00 86.06 89 MET A O 1
ATOM 651 N N . SER A 1 90 ? -7.030 6.452 4.228 1.00 86.25 90 SER A N 1
ATOM 652 C CA . SER A 1 90 ? -8.044 7.284 4.893 1.00 86.25 90 SER A CA 1
ATOM 653 C C . SER A 1 90 ? -9.210 6.454 5.445 1.00 86.25 90 SER A C 1
ATOM 655 O O . SER A 1 90 ? -9.716 6.737 6.528 1.00 86.25 90 SER A O 1
ATOM 657 N N . GLN A 1 91 ? -9.608 5.391 4.740 1.00 86.19 91 GLN A N 1
ATOM 658 C CA . GLN A 1 91 ? -10.660 4.482 5.204 1.00 86.19 91 GLN A CA 1
ATOM 659 C C . GLN A 1 91 ? -10.251 3.663 6.430 1.00 86.19 91 GLN A C 1
ATOM 661 O O . GLN A 1 91 ? -11.110 3.359 7.258 1.00 86.19 91 GLN A O 1
ATOM 666 N N . LEU A 1 92 ? -8.971 3.301 6.539 1.00 84.81 92 LEU A N 1
ATOM 667 C CA . LEU A 1 92 ? -8.433 2.619 7.714 1.00 84.81 92 LEU A CA 1
ATOM 668 C C . LEU A 1 92 ? -8.256 3.593 8.880 1.00 84.81 92 LEU A C 1
ATOM 670 O O . LEU A 1 92 ? -8.678 3.277 9.982 1.00 84.81 92 LEU A O 1
ATOM 674 N N . ASP A 1 93 ? -7.735 4.791 8.628 1.00 80.75 93 ASP A N 1
ATOM 675 C CA . ASP A 1 93 ? -7.508 5.831 9.638 1.00 80.75 93 ASP A CA 1
ATOM 676 C C . ASP A 1 93 ? -8.812 6.256 10.335 1.00 80.75 93 ASP A C 1
ATOM 678 O O . ASP A 1 93 ? -8.919 6.211 11.559 1.00 80.75 93 ASP A O 1
ATOM 682 N N . THR A 1 94 ? -9.876 6.495 9.556 1.00 73.94 94 THR A N 1
ATOM 683 C CA . THR A 1 94 ? -11.217 6.762 10.110 1.00 73.94 94 THR A CA 1
ATOM 684 C C . THR A 1 94 ? -11.734 5.593 10.956 1.00 73.94 94 THR A C 1
ATOM 686 O O . THR A 1 94 ? -12.460 5.796 11.924 1.00 73.94 94 THR A O 1
ATOM 689 N N . SER A 1 95 ? -11.376 4.354 10.612 1.00 68.25 95 SER A N 1
ATOM 690 C CA . SER A 1 95 ? -11.755 3.183 11.405 1.00 68.25 95 SER A CA 1
ATOM 691 C C . SER A 1 95 ? -10.958 3.054 12.694 1.00 68.25 95 SER A C 1
ATOM 693 O O . SER A 1 95 ? -11.526 2.594 13.680 1.00 68.25 95 SER A O 1
ATOM 695 N N . VAL A 1 96 ? -9.672 3.410 12.679 1.00 62.59 96 VAL A N 1
ATOM 696 C CA . VAL A 1 96 ? -8.814 3.407 13.867 1.00 62.59 96 VAL A CA 1
ATOM 697 C C . VAL A 1 96 ? -9.313 4.459 14.854 1.00 62.59 96 VAL A C 1
ATOM 699 O O . VAL A 1 96 ? -9.519 4.131 16.017 1.00 62.59 96 VAL A O 1
ATOM 702 N N . GLU A 1 97 ? -9.644 5.669 14.391 1.00 63.69 97 GLU A N 1
ATOM 703 C CA . GLU A 1 97 ? -10.205 6.709 15.265 1.00 63.69 97 GLU A CA 1
ATOM 704 C C . GLU A 1 97 ? -11.571 6.303 15.854 1.00 63.69 97 GLU A C 1
ATOM 706 O O . GLU A 1 97 ? -11.860 6.555 17.022 1.00 63.69 97 GLU A O 1
ATOM 711 N N . LEU A 1 98 ? -12.419 5.621 15.077 1.00 61.31 98 LEU A N 1
ATOM 712 C CA . LEU A 1 98 ? -13.696 5.092 15.573 1.00 61.31 98 LEU A CA 1
ATOM 713 C C . LEU A 1 98 ? -13.543 3.889 16.518 1.00 61.31 98 LEU A C 1
ATOM 715 O O . LEU A 1 98 ? -14.485 3.597 17.258 1.00 61.31 98 LEU A O 1
ATOM 719 N N . ALA A 1 99 ? -12.425 3.164 16.454 1.00 59.28 99 ALA A N 1
ATOM 720 C CA . ALA A 1 99 ? -12.115 2.058 17.354 1.00 59.28 99 ALA A CA 1
ATOM 721 C C . ALA A 1 99 ? -11.513 2.555 18.678 1.00 59.28 99 ALA A C 1
ATOM 723 O O . ALA A 1 99 ? -11.865 2.016 19.718 1.00 59.28 99 ALA A O 1
ATOM 724 N N . ASP A 1 100 ? -10.683 3.603 18.643 1.00 63.19 100 ASP A N 1
ATOM 725 C CA . ASP A 1 100 ? -10.078 4.240 19.825 1.00 63.19 100 ASP A CA 1
ATOM 726 C C . ASP A 1 100 ? -11.116 4.933 20.730 1.00 63.19 100 ASP A C 1
ATOM 728 O O . ASP A 1 100 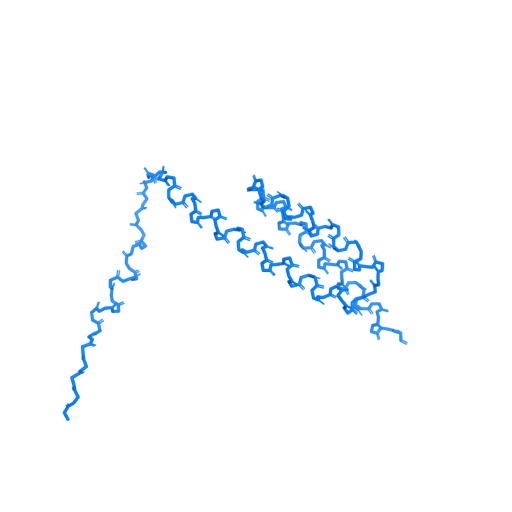? -10.969 4.982 21.947 1.00 63.19 100 ASP A O 1
ATOM 732 N N . ARG A 1 101 ? -12.221 5.425 20.151 1.00 59.66 101 ARG A N 1
ATOM 733 C CA . ARG A 1 101 ? -13.305 6.098 20.893 1.00 59.66 101 ARG A CA 1
ATOM 734 C C . ARG A 1 101 ? -14.332 5.164 21.562 1.00 59.66 101 ARG A C 1
ATOM 736 O O . ARG A 1 101 ? -15.309 5.683 22.108 1.00 59.66 101 ARG A O 1
ATOM 743 N N . ARG A 1 102 ? -14.192 3.836 21.472 1.00 51.75 102 ARG A N 1
ATOM 744 C CA . ARG A 1 102 ? -15.107 2.858 22.104 1.00 51.75 102 ARG A CA 1
ATOM 745 C C . ARG A 1 102 ? -14.485 2.246 23.349 1.00 51.75 102 ARG A C 1
ATOM 747 O O . ARG A 1 102 ? -15.267 2.007 24.294 1.00 51.75 102 ARG A O 1
#

Organism: NCBI:txid1070431